Protein AF-A0A7Y1UVZ2-F1 (afdb_monomer_lite)

Foldseek 3Di:
DDPDDDPDDDAAEAEEDEALVAPHQAAPLVVVVVCVVVVHPYYDHDHPPDALDDKDKAFLDPPDPNNVSCVVVVRLVVVCVVPNPVPWDWDQDPNTIITIRHRCVVRVVD

Secondary structure (DSSP, 8-state):
-----PPPPP--EE-----TTTT-SS-HHHHHHHHHHTT-SEE----TT--S-S-EEEE-STTSHHHHHHHHTTHHHHHHHHH-TTT--EEEETTEEEEEEPPHHHHTT-

Sequence (110 aa):
MKKSSAMVKWYRGNLHMHSLWSDGTDFPEVIAKYYKDLGYQFIAFTEHDQLQVGERWFPVDAGTEEGKRVIENGLVQAYLNRFGKDWVQIRHNEGREEVRLRPLGEYRCL

pLDDT: mean 93.59, std 8.71, range [49.59, 98.38]

Radius of gyration: 17.56 Å; chains: 1; bounding box: 43×29×61 Å

Structure (mmCIF, N/CA/C/O backbone):
data_AF-A0A7Y1UVZ2-F1
#
_entry.id   AF-A0A7Y1UVZ2-F1
#
loop_
_atom_site.group_PDB
_atom_site.id
_atom_site.type_symbol
_atom_site.label_atom_id
_atom_site.label_alt_id
_atom_site.label_comp_id
_atom_site.label_asym_id
_atom_site.label_entity_id
_atom_site.label_seq_id
_atom_site.pdbx_PDB_ins_code
_atom_site.Cartn_x
_atom_site.Cartn_y
_atom_site.Cartn_z
_atom_site.occupancy
_atom_site.B_iso_or_equiv
_atom_site.auth_seq_id
_atom_site.auth_comp_id
_atom_site.auth_asym_id
_atom_site.auth_atom_id
_atom_site.pdbx_PDB_model_num
ATOM 1 N N . MET A 1 1 ? 30.258 -14.838 -42.644 1.00 49.59 1 MET A N 1
ATOM 2 C CA . MET A 1 1 ? 28.978 -14.697 -41.908 1.00 49.59 1 MET A CA 1
ATOM 3 C C . MET A 1 1 ? 29.143 -13.640 -40.822 1.00 49.59 1 MET A C 1
ATOM 5 O O . MET A 1 1 ? 29.997 -13.812 -39.963 1.00 49.59 1 MET A O 1
ATOM 9 N N . LYS A 1 2 ? 28.400 -12.526 -40.877 1.00 54.53 2 LYS A N 1
ATOM 10 C CA . LYS A 1 2 ? 28.390 -11.525 -39.794 1.00 54.53 2 LYS A CA 1
ATOM 11 C C . LYS A 1 2 ? 27.486 -12.049 -38.675 1.00 54.53 2 LYS A C 1
ATOM 13 O O . LYS A 1 2 ? 26.310 -12.298 -38.922 1.00 54.53 2 LYS A O 1
ATOM 18 N N . LYS A 1 3 ? 28.034 -12.260 -37.473 1.00 59.00 3 LYS A N 1
ATOM 19 C CA . LYS A 1 3 ? 27.234 -12.566 -36.279 1.00 59.00 3 LYS A CA 1
ATOM 20 C C . LYS A 1 3 ? 26.344 -11.358 -35.989 1.00 59.00 3 LYS A C 1
ATOM 22 O O . LYS A 1 3 ? 26.854 -10.251 -35.843 1.00 59.00 3 LYS A O 1
ATOM 27 N N . SER A 1 4 ? 25.033 -11.576 -35.934 1.00 62.59 4 SER A N 1
ATOM 28 C CA . SER A 1 4 ? 24.096 -10.591 -35.399 1.00 62.59 4 SER A CA 1
ATOM 29 C C . SER A 1 4 ? 24.511 -10.289 -33.961 1.00 62.59 4 SER A C 1
ATOM 31 O O . SER A 1 4 ? 24.501 -11.187 -33.121 1.00 62.59 4 SER A O 1
ATOM 33 N N . SER A 1 5 ? 24.922 -9.0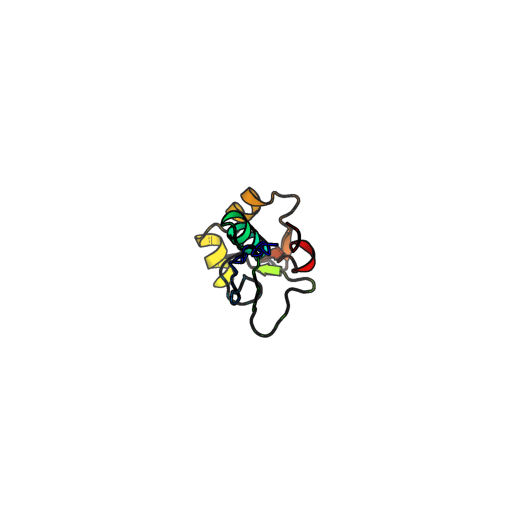52 -33.690 1.00 66.75 5 SER A N 1
ATOM 34 C CA . SER A 1 5 ? 25.106 -8.576 -32.321 1.00 66.75 5 SER A CA 1
ATOM 35 C C . SER A 1 5 ? 23.735 -8.610 -31.651 1.00 66.75 5 SER A C 1
ATOM 37 O O . SER A 1 5 ? 22.824 -7.904 -32.086 1.00 66.75 5 SER A O 1
ATOM 39 N N . ALA A 1 6 ? 23.541 -9.486 -30.665 1.00 73.44 6 ALA A N 1
ATOM 40 C CA . ALA A 1 6 ? 22.334 -9.454 -29.854 1.00 73.44 6 ALA A CA 1
ATOM 41 C C . ALA A 1 6 ? 22.270 -8.076 -29.184 1.00 73.44 6 ALA A C 1
ATOM 43 O O . ALA A 1 6 ? 23.212 -7.682 -28.494 1.00 73.44 6 ALA A O 1
ATOM 44 N N . MET A 1 7 ? 21.198 -7.319 -29.428 1.00 78.81 7 MET A N 1
ATOM 45 C CA . MET A 1 7 ? 21.040 -6.009 -28.804 1.00 78.81 7 MET A CA 1
ATOM 46 C C . MET A 1 7 ? 21.034 -6.181 -27.283 1.00 78.81 7 MET A C 1
ATOM 48 O O . MET A 1 7 ? 20.203 -6.912 -26.743 1.00 78.81 7 MET A O 1
ATOM 52 N N . VAL A 1 8 ? 21.966 -5.513 -26.601 1.00 86.94 8 VAL A N 1
ATOM 53 C CA . VAL A 1 8 ? 22.001 -5.465 -25.137 1.00 86.94 8 VAL A CA 1
ATOM 54 C C . VAL A 1 8 ? 20.717 -4.796 -24.665 1.00 86.94 8 VAL A C 1
ATOM 56 O O . VAL A 1 8 ? 20.451 -3.6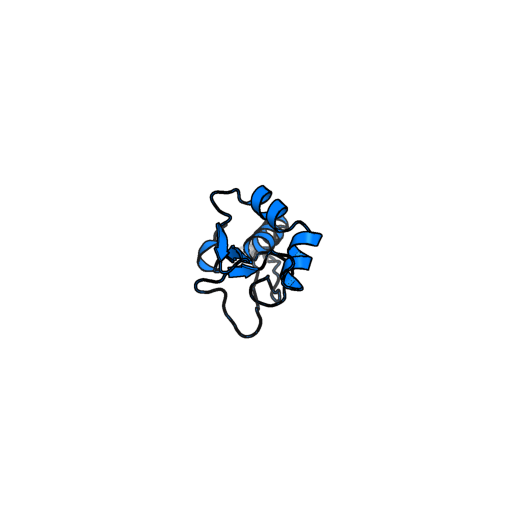39 -24.993 1.00 86.94 8 VAL A O 1
ATOM 59 N N . LYS A 1 9 ? 19.902 -5.537 -23.913 1.00 89.81 9 LYS A N 1
ATOM 60 C CA . LYS A 1 9 ? 18.667 -5.017 -23.338 1.00 89.81 9 LYS A CA 1
ATOM 61 C C . LYS A 1 9 ? 18.949 -4.485 -21.939 1.00 89.81 9 LYS A C 1
ATOM 63 O O . LYS A 1 9 ? 19.348 -5.238 -21.056 1.00 89.81 9 LYS A O 1
ATOM 68 N N . TRP A 1 10 ? 18.729 -3.189 -21.755 1.00 93.94 10 TRP A N 1
ATOM 69 C CA . TRP A 1 10 ? 18.814 -2.539 -20.452 1.00 93.94 10 TRP A CA 1
ATOM 70 C C . TRP A 1 10 ? 17.503 -2.702 -19.688 1.00 93.94 10 TRP A C 1
ATOM 72 O O . TRP A 1 10 ? 16.421 -2.562 -20.260 1.00 93.94 10 TRP A O 1
ATOM 82 N N . TYR A 1 11 ? 17.620 -2.984 -18.392 1.00 95.75 11 TYR A N 1
ATOM 83 C CA . TYR A 1 11 ? 16.500 -3.118 -17.470 1.00 95.75 11 TYR A CA 1
ATOM 84 C C . TYR A 1 11 ? 16.677 -2.112 -16.332 1.00 95.75 11 TYR A C 1
ATOM 86 O O . TYR A 1 11 ? 17.689 -2.112 -15.636 1.00 95.75 11 TYR A O 1
ATOM 94 N N . ARG A 1 12 ? 15.686 -1.247 -16.157 1.00 97.62 12 ARG A N 1
ATOM 95 C CA . ARG A 1 12 ? 15.539 -0.315 -15.048 1.00 97.62 12 ARG A CA 1
ATOM 96 C C . ARG A 1 12 ? 14.773 -1.000 -13.924 1.00 97.62 12 ARG A C 1
ATOM 98 O O . ARG A 1 12 ? 13.692 -1.546 -14.147 1.00 97.62 12 ARG A O 1
ATOM 105 N N . GLY A 1 13 ? 15.309 -0.913 -12.714 1.00 97.81 13 GLY A N 1
ATOM 106 C CA . GLY A 1 13 ? 14.629 -1.390 -11.520 1.00 97.81 13 GLY A CA 1
ATOM 107 C C . GLY A 1 13 ? 14.891 -0.520 -10.300 1.00 97.81 13 GLY A C 1
ATOM 108 O O . GLY A 1 13 ? 15.807 0.303 -10.308 1.00 97.81 13 GLY A O 1
ATOM 109 N N . ASN A 1 14 ? 14.065 -0.689 -9.268 1.00 97.94 14 ASN A N 1
ATOM 110 C CA . ASN A 1 14 ? 14.331 -0.155 -7.932 1.00 97.94 14 ASN A CA 1
ATOM 111 C C . ASN A 1 14 ? 14.573 -1.325 -6.968 1.00 97.94 14 ASN A C 1
ATOM 113 O O . ASN A 1 14 ? 13.757 -2.237 -6.896 1.00 97.94 14 ASN A O 1
ATOM 117 N N . LEU A 1 15 ? 15.699 -1.304 -6.259 1.00 97.94 15 LEU A N 1
ATOM 118 C CA . LEU A 1 15 ? 16.151 -2.392 -5.394 1.00 97.94 15 LEU A CA 1
ATOM 119 C C . LEU A 1 15 ? 15.994 -2.117 -3.895 1.00 97.94 15 LEU A C 1
ATOM 121 O O . LEU A 1 15 ? 16.269 -3.016 -3.109 1.00 97.94 15 LEU A O 1
ATOM 125 N N . HIS A 1 16 ? 15.608 -0.904 -3.496 1.00 98.12 16 HIS A N 1
ATOM 126 C CA . HIS A 1 16 ? 15.479 -0.553 -2.086 1.00 98.12 16 HIS A CA 1
ATOM 127 C C . HIS A 1 16 ? 14.314 0.413 -1.889 1.00 98.12 16 HIS A C 1
ATOM 129 O O . HIS A 1 16 ? 14.405 1.601 -2.206 1.00 98.12 16 HIS A O 1
ATOM 135 N N . MET A 1 17 ? 13.203 -0.116 -1.389 1.00 97.38 17 MET A N 1
ATOM 136 C CA . MET A 1 17 ? 12.025 0.663 -1.030 1.00 97.38 17 MET A CA 1
ATOM 137 C C . MET A 1 17 ? 11.264 -0.017 0.102 1.00 97.38 17 MET A C 1
ATOM 139 O O . MET A 1 17 ? 11.277 -1.244 0.221 1.00 97.38 17 MET A O 1
ATOM 143 N N . HIS A 1 18 ? 10.543 0.803 0.854 1.00 98.38 18 HIS A N 1
ATOM 144 C CA . HIS A 1 18 ? 9.659 0.382 1.933 1.00 98.38 18 HIS A CA 1
ATOM 145 C C . HIS A 1 18 ? 8.226 0.782 1.607 1.00 98.38 18 HIS A C 1
ATOM 147 O O . HIS A 1 18 ? 7.989 1.760 0.890 1.00 98.38 18 HIS A O 1
ATOM 153 N N . SER A 1 19 ? 7.272 0.034 2.141 1.00 98.00 19 SER A N 1
ATOM 154 C CA . SER A 1 19 ? 5.845 0.353 2.079 1.00 98.00 19 SER A CA 1
ATOM 155 C C . SER A 1 19 ? 5.297 0.539 3.491 1.00 98.00 19 SER A C 1
ATOM 157 O O . SER A 1 19 ? 6.040 0.497 4.470 1.00 98.00 19 SER A O 1
ATOM 159 N N . LEU A 1 20 ? 3.980 0.696 3.622 1.00 97.69 20 LEU A N 1
ATOM 160 C CA . LEU A 1 20 ? 3.317 0.666 4.932 1.00 97.69 20 LEU A CA 1
ATOM 161 C C . LEU A 1 20 ? 3.482 -0.683 5.678 1.00 97.69 20 LEU A C 1
ATOM 163 O O . LEU A 1 20 ? 3.038 -0.810 6.819 1.00 97.69 20 LEU A O 1
ATOM 167 N N . TRP A 1 21 ? 4.118 -1.701 5.075 1.00 97.75 21 TRP A N 1
ATOM 168 C CA . TRP A 1 21 ? 4.532 -2.905 5.799 1.00 97.75 21 TRP A CA 1
ATOM 169 C C . TRP A 1 21 ? 5.639 -2.634 6.824 1.00 97.75 21 TRP A C 1
ATOM 171 O O . TRP A 1 21 ? 5.611 -3.283 7.867 1.00 97.75 21 TRP A O 1
ATOM 181 N N . SER A 1 22 ? 6.549 -1.680 6.606 1.00 96.44 22 SER A N 1
ATOM 182 C CA . SER A 1 22 ? 7.429 -1.137 7.653 1.00 96.44 22 SER A CA 1
ATOM 183 C C . SER A 1 22 ? 7.166 0.346 7.911 1.00 96.44 22 SER A C 1
ATOM 185 O O . SER A 1 22 ? 6.302 0.688 8.711 1.00 96.44 22 SER A O 1
ATOM 187 N N . ASP A 1 23 ? 7.923 1.216 7.260 1.00 95.62 23 ASP A N 1
ATOM 188 C CA . ASP A 1 23 ? 8.046 2.651 7.528 1.00 95.62 23 ASP A CA 1
ATOM 189 C C . ASP A 1 23 ? 7.926 3.495 6.247 1.00 95.62 23 ASP A C 1
ATOM 191 O O . ASP A 1 23 ? 8.125 4.714 6.261 1.00 95.62 23 ASP A O 1
ATOM 195 N N . GLY A 1 24 ? 7.567 2.855 5.131 1.00 95.75 24 GLY A N 1
ATOM 196 C CA . GLY A 1 24 ? 7.208 3.535 3.899 1.00 95.75 24 GLY A CA 1
ATOM 197 C C . GLY A 1 24 ? 5.925 4.351 4.051 1.00 95.75 24 GLY A C 1
ATOM 198 O O . GLY A 1 24 ? 5.269 4.367 5.090 1.00 95.75 24 GLY A O 1
ATOM 199 N N . THR A 1 25 ? 5.554 5.064 2.991 1.00 94.44 25 THR A N 1
ATOM 200 C CA . THR A 1 25 ? 4.493 6.082 3.071 1.00 94.44 25 THR A CA 1
ATOM 201 C C . THR A 1 25 ? 3.286 5.795 2.192 1.00 94.44 25 THR A C 1
ATOM 203 O O . THR A 1 25 ? 2.447 6.673 2.033 1.00 94.44 25 THR A O 1
ATOM 206 N N . ASP A 1 26 ? 3.212 4.616 1.577 1.00 97.12 26 ASP A N 1
ATOM 207 C CA . ASP A 1 26 ? 2.102 4.242 0.701 1.00 97.12 26 ASP A CA 1
ATOM 208 C C . ASP A 1 26 ? 1.894 2.719 0.680 1.00 97.12 26 ASP A C 1
ATOM 210 O O . ASP A 1 26 ? 2.769 1.933 1.073 1.00 97.12 26 ASP A O 1
ATOM 214 N N . PHE A 1 27 ? 0.713 2.300 0.235 1.00 97.94 27 PHE A N 1
ATOM 215 C CA . PHE A 1 27 ? 0.333 0.899 0.130 1.00 97.94 27 PHE A CA 1
ATOM 216 C C . PHE A 1 27 ? 1.220 0.169 -0.894 1.00 97.94 27 PHE A C 1
ATOM 218 O O . PHE A 1 27 ? 1.544 0.722 -1.953 1.00 97.94 27 PHE A O 1
ATOM 225 N N . PRO A 1 28 ? 1.614 -1.088 -0.626 1.00 97.81 28 PRO A N 1
ATOM 226 C CA . PRO A 1 28 ? 2.616 -1.779 -1.435 1.00 97.81 28 PRO A CA 1
ATOM 227 C C . PRO A 1 28 ? 2.206 -1.939 -2.911 1.00 97.81 28 PRO A C 1
ATOM 229 O O . PRO A 1 28 ? 3.004 -1.685 -3.813 1.00 97.81 28 PRO A O 1
ATOM 232 N N . GLU A 1 29 ? 0.948 -2.265 -3.201 1.00 97.69 29 GLU A N 1
ATOM 233 C CA . GLU A 1 29 ? 0.430 -2.332 -4.574 1.00 97.69 29 GLU A CA 1
ATOM 234 C C . GLU A 1 29 ? 0.318 -0.967 -5.267 1.00 97.69 29 GLU A C 1
ATOM 236 O O . GLU A 1 29 ? 0.452 -0.905 -6.493 1.00 97.69 29 GLU A O 1
ATOM 241 N N . VAL A 1 30 ? 0.117 0.133 -4.528 1.00 97.38 30 VAL A N 1
ATOM 242 C CA . VAL A 1 30 ? 0.142 1.489 -5.106 1.00 97.38 30 VAL A CA 1
ATOM 243 C C . VAL A 1 30 ? 1.552 1.794 -5.606 1.00 97.38 30 VAL A C 1
ATOM 245 O O . VAL A 1 30 ? 1.717 2.196 -6.762 1.00 97.38 30 VAL A O 1
ATOM 248 N N . ILE A 1 31 ? 2.567 1.508 -4.784 1.00 97.56 31 ILE A N 1
ATOM 249 C CA . ILE A 1 31 ? 3.985 1.666 -5.133 1.00 97.56 31 ILE A CA 1
ATOM 250 C C . ILE A 1 31 ? 4.350 0.770 -6.325 1.00 97.56 31 ILE A C 1
ATOM 252 O O . ILE A 1 31 ? 4.956 1.233 -7.295 1.00 97.56 31 ILE A O 1
ATOM 256 N N . ALA A 1 32 ? 3.944 -0.503 -6.296 1.00 97.44 32 ALA A N 1
ATOM 257 C CA . ALA A 1 32 ? 4.223 -1.446 -7.377 1.00 97.44 32 ALA A CA 1
ATOM 258 C C . ALA A 1 32 ? 3.615 -0.990 -8.709 1.00 97.44 32 ALA A C 1
ATOM 260 O O . ALA A 1 32 ? 4.304 -0.954 -9.734 1.00 97.44 32 ALA A O 1
ATOM 261 N N . LYS A 1 33 ? 2.344 -0.569 -8.685 1.00 96.69 33 LYS A N 1
ATOM 262 C CA . LYS A 1 33 ? 1.667 -0.020 -9.859 1.00 96.69 33 LYS A CA 1
ATOM 263 C C . LYS A 1 33 ? 2.346 1.254 -10.359 1.00 96.69 33 LYS A C 1
ATOM 265 O O . LYS A 1 33 ? 2.520 1.394 -11.564 1.00 96.69 33 LYS A O 1
ATOM 270 N N . TYR A 1 34 ? 2.771 2.150 -9.470 1.00 96.38 34 TYR A N 1
ATOM 271 C CA . TYR A 1 34 ? 3.473 3.375 -9.855 1.00 96.38 34 TYR A CA 1
ATOM 272 C C . TYR A 1 34 ? 4.758 3.080 -10.644 1.00 96.38 34 TYR A C 1
ATOM 274 O O . TYR A 1 34 ? 4.955 3.622 -11.731 1.00 96.38 34 TYR A O 1
ATOM 282 N N . TYR A 1 35 ? 5.603 2.164 -10.163 1.00 97.25 35 TYR A N 1
ATOM 283 C CA . TYR A 1 35 ? 6.817 1.778 -10.889 1.00 97.25 35 TYR A CA 1
ATOM 284 C C . TYR A 1 35 ? 6.524 1.067 -12.214 1.00 97.25 35 TYR A C 1
ATOM 286 O O . TYR A 1 35 ? 7.204 1.335 -13.209 1.00 97.25 35 TYR A O 1
ATOM 294 N N . LYS A 1 36 ? 5.499 0.206 -12.253 1.00 96.12 36 LYS A N 1
ATOM 295 C CA . LYS A 1 36 ? 5.041 -0.431 -13.494 1.00 96.12 36 LYS A CA 1
ATOM 296 C C . LYS A 1 36 ? 4.589 0.611 -14.521 1.00 96.12 36 LYS A C 1
ATOM 298 O O . LYS A 1 36 ? 5.025 0.555 -15.669 1.00 96.12 36 LYS A O 1
ATOM 303 N N . ASP A 1 37 ? 3.784 1.586 -14.101 1.00 96.75 37 ASP A N 1
ATOM 304 C CA . ASP A 1 37 ? 3.283 2.672 -14.951 1.00 96.75 37 ASP A CA 1
ATOM 305 C C . ASP A 1 37 ? 4.435 3.577 -15.454 1.00 96.75 37 ASP A C 1
ATOM 307 O O . ASP A 1 37 ? 4.382 4.080 -16.575 1.00 96.75 37 ASP A O 1
ATOM 311 N N . LEU A 1 38 ? 5.523 3.723 -14.682 1.00 97.44 38 LEU A N 1
ATOM 312 C CA . LEU A 1 38 ? 6.759 4.411 -15.093 1.00 97.44 38 LEU A CA 1
ATOM 313 C C . LEU A 1 38 ? 7.684 3.580 -16.004 1.00 97.44 38 LEU A C 1
ATOM 315 O O . LEU A 1 38 ? 8.776 4.035 -16.359 1.00 97.44 38 LEU A O 1
ATOM 319 N N . GLY A 1 39 ? 7.291 2.358 -16.366 1.00 97.00 39 GLY A N 1
ATOM 320 C CA . GLY A 1 39 ? 8.065 1.490 -17.248 1.00 97.00 39 GLY A CA 1
ATOM 321 C C . GLY A 1 39 ? 9.308 0.887 -16.595 1.00 97.00 39 GLY A C 1
ATOM 322 O O . GLY A 1 39 ? 10.275 0.590 -17.298 1.00 97.00 39 GLY A O 1
ATOM 323 N N . TYR A 1 40 ? 9.321 0.710 -15.271 1.00 97.69 40 TYR A N 1
ATOM 324 C CA . TYR A 1 40 ? 10.335 -0.114 -14.610 1.00 97.69 40 TYR A CA 1
ATOM 325 C C . TYR A 1 40 ? 10.074 -1.590 -14.916 1.00 97.69 40 TYR A C 1
ATOM 327 O O . TYR A 1 40 ? 8.929 -2.032 -14.985 1.00 97.69 40 TYR A O 1
ATOM 335 N N . GLN A 1 41 ? 11.140 -2.369 -15.099 1.00 96.81 41 GLN A N 1
ATOM 336 C CA . GLN A 1 41 ? 11.021 -3.794 -15.411 1.00 96.81 41 GLN A CA 1
ATOM 337 C C . GLN A 1 41 ? 10.975 -4.675 -14.166 1.00 96.81 41 GLN A C 1
ATOM 339 O O . GLN A 1 41 ? 10.455 -5.785 -14.235 1.00 96.81 41 GLN A O 1
ATOM 344 N N . PHE A 1 42 ? 11.525 -4.207 -13.048 1.00 96.75 42 PHE A N 1
ATOM 345 C CA . PHE A 1 42 ? 11.463 -4.917 -11.778 1.00 96.75 42 PHE A CA 1
ATOM 346 C C . PHE A 1 42 ? 11.559 -3.950 -10.601 1.00 96.75 42 PHE A C 1
ATOM 348 O O . PHE A 1 42 ? 12.102 -2.850 -10.713 1.00 96.75 42 PHE A O 1
ATOM 355 N N . ILE A 1 43 ? 11.053 -4.392 -9.458 1.00 97.44 43 ILE A N 1
ATOM 356 C CA . ILE A 1 43 ? 11.233 -3.733 -8.170 1.00 97.44 43 ILE A CA 1
ATOM 357 C C . ILE A 1 43 ? 11.510 -4.780 -7.089 1.00 97.44 43 ILE A C 1
ATOM 359 O O . ILE A 1 43 ? 11.161 -5.948 -7.266 1.00 97.44 43 ILE A O 1
ATOM 363 N N . ALA A 1 44 ? 12.104 -4.361 -5.976 1.00 97.75 44 ALA A N 1
ATOM 364 C CA . ALA A 1 44 ? 12.234 -5.154 -4.763 1.00 97.75 44 ALA A CA 1
ATOM 365 C C . ALA A 1 44 ? 11.768 -4.330 -3.557 1.00 97.75 44 ALA A C 1
ATOM 367 O O . ALA A 1 44 ? 12.261 -3.223 -3.342 1.00 97.75 44 ALA A O 1
ATOM 368 N N . PHE A 1 45 ? 10.831 -4.882 -2.786 1.00 98.25 45 PHE A N 1
ATOM 369 C CA . PHE A 1 45 ? 10.502 -4.380 -1.453 1.00 98.25 45 PHE A CA 1
ATOM 370 C C . PHE A 1 45 ? 11.532 -4.912 -0.460 1.00 98.25 45 PHE A C 1
ATOM 372 O O . PHE A 1 45 ? 11.847 -6.103 -0.473 1.00 98.25 45 PHE A O 1
ATOM 379 N N . THR A 1 46 ? 12.055 -4.030 0.383 1.00 98.00 46 THR A N 1
ATOM 380 C CA . THR A 1 46 ? 13.128 -4.319 1.342 1.00 98.00 46 THR A CA 1
ATOM 381 C C . THR A 1 46 ? 12.727 -3.886 2.745 1.00 98.00 46 THR A C 1
ATOM 383 O O . THR A 1 46 ? 13.504 -3.207 3.404 1.00 98.00 46 THR A O 1
ATOM 386 N N . GLU A 1 47 ? 11.512 -4.257 3.162 1.00 98.31 47 GLU A N 1
ATOM 387 C CA . GLU A 1 47 ? 10.911 -3.871 4.447 1.00 98.31 47 GLU A CA 1
ATOM 388 C C . GLU A 1 47 ? 11.833 -4.176 5.642 1.00 98.31 47 GLU A C 1
ATOM 390 O O . GLU A 1 47 ? 12.610 -5.136 5.624 1.00 98.31 47 GLU A O 1
ATOM 395 N N . HIS A 1 48 ? 11.706 -3.399 6.717 1.00 98.19 48 HIS A N 1
ATOM 396 C CA . HIS A 1 48 ? 12.481 -3.626 7.941 1.00 98.19 48 HIS A CA 1
ATOM 397 C C . HIS A 1 48 ? 12.122 -4.950 8.628 1.00 98.19 48 HIS A C 1
ATOM 399 O O . HIS A 1 48 ? 11.002 -5.115 9.111 1.00 98.19 48 HIS A O 1
ATOM 405 N N . ASP A 1 49 ? 13.099 -5.862 8.681 1.00 97.12 49 ASP A N 1
ATOM 406 C CA . ASP A 1 49 ? 13.108 -7.118 9.448 1.00 97.12 49 ASP A CA 1
ATOM 407 C C . ASP A 1 49 ? 11.904 -8.050 9.222 1.00 97.12 49 ASP A C 1
ATOM 409 O O . ASP A 1 49 ? 11.583 -8.896 10.058 1.00 97.12 49 ASP A O 1
ATOM 413 N N . GLN A 1 50 ? 11.231 -7.927 8.076 1.00 96.06 50 GLN A N 1
ATOM 414 C CA . GLN A 1 50 ? 10.029 -8.703 7.786 1.00 96.06 50 GLN A CA 1
ATOM 415 C C . GLN A 1 50 ? 9.776 -8.896 6.292 1.00 96.06 50 GLN A C 1
ATOM 417 O O . GLN A 1 50 ? 10.286 -8.176 5.437 1.00 96.06 50 GLN A O 1
ATOM 422 N N . LEU A 1 51 ? 8.923 -9.872 5.986 1.00 97.06 51 LEU A N 1
ATOM 423 C CA . LEU A 1 51 ? 8.411 -10.122 4.645 1.00 97.06 51 LEU A CA 1
ATOM 424 C C . LEU A 1 51 ? 6.945 -9.702 4.559 1.00 97.06 51 LEU A C 1
ATOM 426 O O . LEU A 1 51 ? 6.203 -9.789 5.534 1.00 97.06 51 LEU A O 1
ATOM 430 N N . GLN A 1 52 ? 6.507 -9.342 3.356 1.00 97.69 52 GLN A N 1
ATOM 431 C CA . GLN A 1 52 ? 5.106 -9.046 3.058 1.00 97.69 52 GLN A CA 1
ATOM 432 C C . GLN A 1 52 ? 4.283 -10.333 2.890 1.00 97.69 52 GLN A C 1
ATOM 434 O O . GLN A 1 52 ? 3.784 -10.649 1.807 1.00 97.69 52 GLN A O 1
ATOM 439 N N . VAL A 1 53 ? 4.212 -11.134 3.949 1.00 97.75 53 VAL A N 1
ATOM 440 C CA . VAL A 1 53 ? 3.538 -12.435 3.981 1.00 97.75 53 VAL A CA 1
ATOM 441 C C . VAL A 1 53 ? 2.578 -12.468 5.162 1.00 97.75 53 VAL A C 1
ATOM 443 O O . VAL A 1 53 ? 2.886 -11.958 6.235 1.00 97.75 53 VAL A O 1
ATOM 446 N N . GLY A 1 54 ? 1.429 -13.114 4.970 1.00 96.94 54 GLY A N 1
ATOM 447 C CA . GLY A 1 54 ? 0.412 -13.263 6.006 1.00 96.94 54 GLY A CA 1
ATOM 448 C C . GLY A 1 54 ? -0.575 -12.101 6.053 1.00 96.94 54 GLY A C 1
ATOM 449 O O . GLY A 1 54 ? -0.656 -11.281 5.137 1.00 96.94 54 GLY A O 1
ATOM 450 N N . GLU A 1 55 ? -1.376 -12.085 7.114 1.00 97.12 55 GLU A N 1
ATOM 451 C CA . GLU A 1 55 ? -2.376 -11.053 7.350 1.00 97.12 55 GLU A CA 1
ATOM 452 C C . GLU A 1 55 ? -1.769 -9.884 8.129 1.00 97.12 55 GLU A C 1
ATOM 454 O O . GLU A 1 55 ? -1.119 -10.078 9.156 1.00 97.12 55 GLU A O 1
ATOM 459 N N . ARG A 1 56 ? -2.014 -8.661 7.650 1.00 96.94 56 ARG A N 1
ATOM 460 C CA . ARG A 1 56 ? -1.593 -7.430 8.311 1.00 96.94 56 ARG A CA 1
ATOM 461 C C . ARG A 1 56 ? -2.617 -6.328 8.089 1.00 96.94 56 ARG A C 1
ATOM 463 O O . ARG A 1 56 ? -3.124 -6.159 6.980 1.00 96.94 56 ARG A O 1
ATOM 470 N N . TRP A 1 57 ? -2.874 -5.563 9.139 1.00 96.94 57 TRP A N 1
ATOM 471 C CA . TRP A 1 57 ? -3.800 -4.438 9.148 1.00 96.94 57 TRP A CA 1
ATOM 472 C C . TRP A 1 57 ? -3.057 -3.183 9.592 1.00 96.94 57 TRP A C 1
ATOM 474 O O . TRP A 1 57 ? -2.188 -3.254 10.460 1.00 96.94 57 TRP A O 1
ATOM 484 N N . PHE A 1 58 ? -3.351 -2.062 8.941 1.00 96.50 58 PHE A N 1
ATOM 485 C CA . PHE A 1 58 ? -2.688 -0.786 9.162 1.00 96.50 58 PHE A CA 1
ATOM 486 C C . PHE A 1 58 ? -3.703 0.249 9.650 1.00 96.50 58 PHE A C 1
ATOM 488 O O . PHE A 1 58 ? -4.751 0.382 9.010 1.00 96.50 58 PHE A O 1
ATOM 495 N N . PRO A 1 59 ? -3.420 0.976 10.744 1.00 95.19 59 PRO A N 1
ATOM 496 C CA . PRO A 1 59 ? -4.337 1.974 11.275 1.00 95.19 59 PRO A CA 1
ATOM 497 C C . PRO A 1 59 ? -4.484 3.141 10.298 1.00 95.19 59 PRO A C 1
ATOM 499 O O . PRO A 1 59 ? -3.499 3.679 9.794 1.00 95.19 59 PRO A O 1
ATOM 502 N N . VAL A 1 60 ? -5.725 3.542 10.040 1.00 95.38 60 VAL A N 1
ATOM 503 C CA . VAL A 1 60 ? -6.061 4.690 9.182 1.00 95.38 60 VAL A CA 1
ATOM 504 C C . VAL A 1 60 ? -6.932 5.717 9.903 1.00 95.38 60 VAL A C 1
ATOM 506 O O . VAL A 1 60 ? -7.539 6.579 9.275 1.00 95.38 60 VAL A O 1
ATOM 509 N N . ASP A 1 61 ? -6.968 5.634 11.230 1.00 93.00 61 ASP A N 1
ATOM 510 C CA . ASP A 1 61 ? -7.604 6.601 12.116 1.00 93.00 61 ASP A CA 1
ATOM 511 C C . ASP A 1 61 ? -6.585 7.569 12.751 1.00 93.00 61 ASP A C 1
ATOM 513 O O . ASP A 1 61 ? -5.371 7.387 12.685 1.00 93.00 61 ASP A O 1
ATOM 517 N N . ALA A 1 62 ? -7.080 8.633 13.387 1.00 91.38 62 ALA A N 1
ATOM 518 C CA . ALA A 1 62 ? -6.236 9.662 14.000 1.00 91.38 62 ALA A CA 1
ATOM 519 C C . ALA A 1 62 ? -5.581 9.232 15.334 1.00 91.38 62 ALA A C 1
ATOM 521 O O . ALA A 1 62 ? -4.924 10.048 15.985 1.00 91.38 62 ALA A O 1
ATOM 522 N N . GLY A 1 63 ? -5.779 7.983 15.770 1.00 89.12 63 GLY A N 1
ATOM 523 C CA . GLY A 1 63 ? -5.279 7.434 17.028 1.00 89.12 63 GLY A CA 1
ATOM 524 C C . GLY A 1 63 ? -3.789 7.086 17.023 1.00 89.12 63 GLY A C 1
ATOM 525 O O . GLY A 1 63 ? -3.228 6.865 18.096 1.00 89.12 63 GLY A O 1
ATOM 526 N N . THR A 1 64 ? -3.131 7.068 15.857 1.00 88.88 64 THR A N 1
ATOM 527 C CA . THR A 1 64 ? -1.669 6.920 15.732 1.00 88.88 64 THR A CA 1
ATOM 528 C C . THR A 1 64 ? -1.078 7.968 14.786 1.00 88.88 64 THR A C 1
ATOM 530 O O . THR A 1 64 ? -1.786 8.535 13.954 1.00 88.88 64 THR A O 1
ATOM 533 N N . GLU A 1 65 ? 0.225 8.246 14.898 1.00 90.06 65 GLU A N 1
ATOM 534 C CA . GLU A 1 65 ? 0.906 9.190 13.995 1.00 90.06 65 GLU A CA 1
ATOM 535 C C . GLU A 1 65 ? 0.906 8.689 12.545 1.00 90.06 65 GLU A C 1
ATOM 537 O O . GLU A 1 65 ? 0.755 9.462 11.600 1.00 90.06 65 GLU A O 1
ATOM 542 N N . GLU A 1 66 ? 1.011 7.378 12.351 1.00 88.19 66 GLU A N 1
ATOM 543 C CA . GLU A 1 66 ? 0.926 6.741 11.044 1.00 88.19 66 GLU A CA 1
ATOM 544 C C . GLU A 1 66 ? -0.463 6.898 10.417 1.00 88.19 66 GLU A C 1
ATOM 546 O O . GLU A 1 66 ? -0.573 7.266 9.245 1.00 88.19 66 GLU A O 1
ATOM 551 N N . GLY A 1 67 ? -1.524 6.680 11.199 1.00 91.69 67 GLY A N 1
ATOM 552 C CA . GLY A 1 67 ? -2.897 6.851 10.734 1.00 91.69 67 GLY A CA 1
ATOM 553 C C . GLY A 1 67 ? -3.229 8.313 10.425 1.00 91.69 67 GLY A C 1
ATOM 554 O O . GLY A 1 67 ? -3.826 8.601 9.386 1.00 91.69 67 GLY A O 1
ATOM 555 N N . LYS A 1 68 ? -2.726 9.268 11.224 1.00 92.81 68 LYS A N 1
ATOM 556 C CA . LYS A 1 68 ? -2.807 10.706 10.901 1.00 92.81 68 LYS A CA 1
ATOM 557 C C . LYS A 1 68 ? -2.174 11.019 9.550 1.00 92.81 68 LYS A C 1
ATOM 559 O O . LYS A 1 68 ? -2.811 11.668 8.726 1.00 92.81 68 LYS A O 1
ATOM 564 N N . ARG A 1 69 ? -0.973 10.501 9.272 1.00 91.94 69 ARG A N 1
ATOM 565 C CA . ARG A 1 69 ? -0.304 10.696 7.973 1.00 91.94 69 ARG A CA 1
ATOM 566 C C . ARG A 1 69 ? -1.118 10.122 6.817 1.00 91.94 69 ARG A C 1
ATOM 568 O O . ARG A 1 69 ? -1.161 10.730 5.748 1.00 91.94 69 ARG A O 1
ATOM 575 N N . VAL A 1 70 ? -1.764 8.972 7.008 1.00 93.81 70 VAL A N 1
ATOM 576 C CA . VAL A 1 70 ? -2.663 8.385 6.004 1.00 93.81 70 VAL A CA 1
ATOM 577 C C . VAL A 1 70 ? -3.854 9.305 5.720 1.00 93.81 70 VAL A C 1
ATOM 579 O O . VAL A 1 70 ? -4.185 9.522 4.550 1.00 93.81 70 VAL A O 1
ATOM 582 N N . ILE A 1 71 ? -4.467 9.864 6.767 1.00 92.88 71 ILE A N 1
ATOM 583 C CA . ILE A 1 71 ? -5.600 10.794 6.662 1.00 92.88 71 ILE A CA 1
ATOM 584 C C . ILE A 1 71 ? -5.173 12.090 5.968 1.00 92.88 71 ILE A C 1
ATOM 586 O O . ILE A 1 71 ? -5.793 12.488 4.984 1.00 92.88 71 ILE A O 1
ATOM 590 N N . GLU A 1 72 ? -4.105 12.728 6.447 1.00 93.31 72 GLU A N 1
ATOM 591 C CA . GLU A 1 72 ? -3.604 14.013 5.943 1.00 93.31 72 GLU A CA 1
ATOM 592 C C . GLU A 1 72 ? -3.250 13.954 4.454 1.00 93.31 72 GLU A C 1
ATOM 594 O O . GLU A 1 72 ? -3.541 14.887 3.708 1.00 93.31 72 GLU A O 1
ATOM 599 N N . ASN A 1 73 ? -2.672 12.836 4.003 1.00 93.56 73 ASN A N 1
ATOM 600 C CA . ASN A 1 73 ? -2.318 12.626 2.598 1.00 93.56 73 ASN A CA 1
ATOM 601 C C . ASN A 1 73 ? -3.460 12.013 1.764 1.00 93.56 73 ASN A C 1
ATOM 603 O O . ASN A 1 73 ? -3.283 11.764 0.572 1.00 93.56 73 ASN A O 1
ATOM 607 N N . GLY A 1 74 ? -4.627 11.744 2.364 1.00 95.62 74 GLY A N 1
ATOM 608 C CA . GLY A 1 74 ? -5.788 11.180 1.673 1.00 95.62 74 GLY A CA 1
ATOM 609 C C . GLY A 1 74 ? -5.541 9.798 1.056 1.00 95.62 74 GLY A C 1
ATOM 610 O O . GLY A 1 74 ? -6.169 9.456 0.047 1.00 95.62 74 GLY A O 1
ATOM 611 N N . LEU A 1 75 ? -4.628 9.000 1.627 1.00 96.69 75 LEU A N 1
ATOM 612 C CA . LEU A 1 75 ? -4.136 7.776 0.982 1.00 96.69 75 LEU A CA 1
ATOM 613 C C . LEU A 1 75 ? -5.234 6.726 0.819 1.00 96.69 75 LEU A C 1
ATOM 615 O O . LEU A 1 75 ? -5.296 6.082 -0.222 1.00 96.69 75 LEU A O 1
ATOM 619 N N . VAL A 1 76 ? -6.148 6.586 1.788 1.00 96.62 76 VAL A N 1
ATOM 620 C CA . VAL A 1 76 ? -7.260 5.621 1.687 1.00 96.62 76 VAL A CA 1
ATOM 621 C C . VAL A 1 76 ? -8.171 5.955 0.509 1.00 96.62 76 VAL A C 1
ATOM 623 O O . VAL A 1 76 ? -8.530 5.071 -0.266 1.00 96.62 76 VAL A O 1
ATOM 626 N N . GLN A 1 77 ? -8.509 7.233 0.317 1.00 96.94 77 GLN A N 1
ATOM 627 C CA . GLN A 1 77 ? -9.357 7.641 -0.801 1.00 96.94 77 GLN A CA 1
ATOM 628 C C . GLN A 1 77 ? -8.639 7.453 -2.142 1.00 96.94 77 GLN A C 1
ATOM 630 O O . GLN A 1 77 ? -9.244 6.969 -3.099 1.00 96.94 77 GLN A O 1
ATOM 635 N N . ALA A 1 78 ? -7.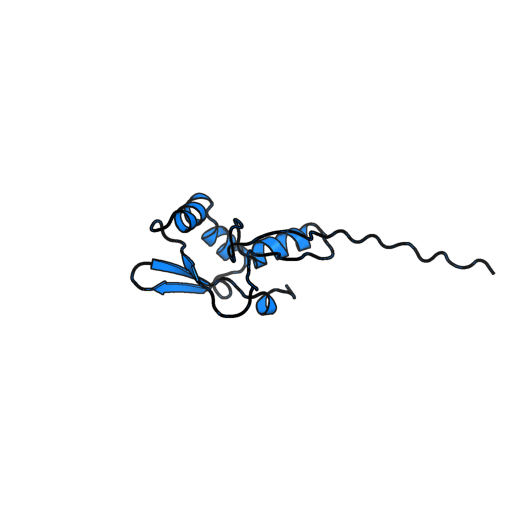346 7.785 -2.222 1.00 96.69 78 ALA A N 1
ATOM 636 C CA . ALA A 1 78 ? -6.539 7.526 -3.412 1.00 96.69 78 ALA A CA 1
ATOM 637 C C . ALA A 1 78 ? -6.450 6.021 -3.724 1.00 96.69 78 ALA A C 1
ATOM 639 O O . ALA A 1 78 ? -6.562 5.616 -4.885 1.00 96.69 78 ALA A O 1
ATOM 640 N N . TYR A 1 79 ? -6.308 5.193 -2.689 1.00 97.56 79 TYR A N 1
ATOM 641 C CA . TYR A 1 79 ? -6.245 3.743 -2.791 1.00 97.56 79 TYR A CA 1
ATOM 642 C C . TYR A 1 79 ? -7.578 3.151 -3.280 1.00 97.56 79 TYR A C 1
ATOM 644 O O . TYR A 1 79 ? -7.597 2.402 -4.261 1.00 97.56 79 TYR A O 1
ATOM 652 N N . LEU A 1 80 ? -8.703 3.595 -2.708 1.00 97.38 80 LEU A N 1
ATOM 653 C CA . LEU A 1 80 ? -10.060 3.260 -3.158 1.00 97.38 80 LEU A CA 1
ATOM 654 C C . LEU A 1 80 ? -10.313 3.669 -4.611 1.00 97.38 80 LEU A C 1
ATOM 656 O O . LEU A 1 80 ? -10.874 2.888 -5.376 1.00 97.38 80 LEU A O 1
ATOM 660 N N . ASN A 1 81 ? -9.883 4.865 -5.013 1.00 97.12 81 ASN A N 1
ATOM 661 C CA . ASN A 1 81 ? -10.051 5.341 -6.386 1.00 97.12 81 ASN A CA 1
ATOM 662 C C . ASN A 1 81 ? -9.255 4.498 -7.390 1.00 97.12 81 ASN A C 1
ATOM 664 O O . ASN A 1 81 ? -9.681 4.330 -8.531 1.00 97.12 81 ASN A O 1
ATOM 668 N N . ARG A 1 82 ? -8.088 3.987 -6.982 1.00 96.06 82 ARG A N 1
ATOM 669 C CA . ARG A 1 82 ? -7.178 3.241 -7.858 1.00 96.06 82 ARG A CA 1
ATOM 670 C C . ARG A 1 82 ? -7.542 1.764 -7.985 1.00 96.06 82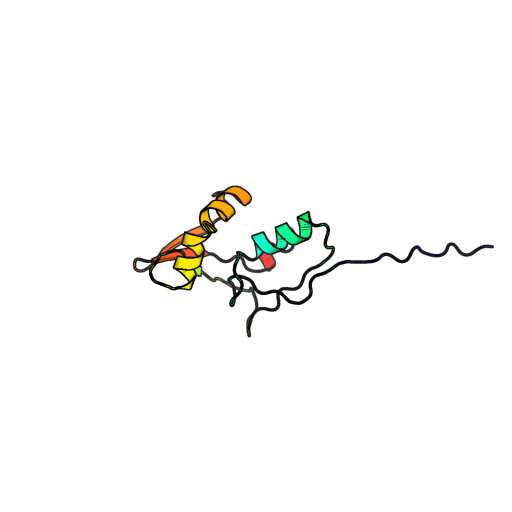 ARG A C 1
ATOM 672 O O . ARG A 1 82 ? -7.389 1.214 -9.071 1.00 96.06 82 ARG A O 1
ATOM 679 N N . PHE A 1 83 ? -7.989 1.136 -6.901 1.00 96.44 83 PHE A N 1
ATOM 680 C CA . PHE A 1 83 ? -8.209 -0.313 -6.850 1.00 96.44 83 PHE A CA 1
ATOM 681 C C . PHE A 1 83 ? -9.670 -0.728 -6.644 1.00 96.44 83 PHE A C 1
ATOM 683 O O . PHE A 1 83 ? -10.018 -1.879 -6.892 1.00 96.44 83 PHE A O 1
ATOM 690 N N . GLY A 1 84 ? -10.543 0.199 -6.253 1.00 97.06 84 GLY A N 1
ATOM 691 C CA . GLY A 1 84 ? -11.961 -0.068 -6.047 1.00 97.06 84 GLY A CA 1
ATOM 692 C C . GLY A 1 84 ? -12.278 -0.736 -4.707 1.00 97.06 84 GLY A C 1
ATOM 693 O O . GLY A 1 84 ? -11.416 -1.263 -4.004 1.00 97.06 84 GLY A O 1
ATOM 694 N N . LYS A 1 85 ? -13.565 -0.709 -4.349 1.00 95.69 85 LYS A N 1
ATOM 695 C CA . LYS A 1 85 ? -14.073 -1.202 -3.057 1.00 95.69 85 LYS A CA 1
ATOM 696 C C . LYS A 1 85 ? -13.975 -2.721 -2.899 1.00 95.69 85 LYS A C 1
ATOM 698 O O . LYS A 1 85 ? -13.857 -3.195 -1.780 1.00 95.69 85 LYS A O 1
ATOM 703 N N . ASP A 1 86 ? -13.984 -3.466 -4.002 1.00 96.00 86 ASP A N 1
ATOM 704 C CA . ASP A 1 86 ? -13.845 -4.929 -3.967 1.00 96.00 86 ASP A CA 1
ATOM 705 C C . ASP A 1 86 ? -12.409 -5.355 -3.624 1.00 96.00 86 ASP A C 1
ATOM 707 O O . ASP A 1 86 ? -12.172 -6.444 -3.099 1.00 96.00 86 ASP A O 1
ATOM 711 N N . TRP A 1 87 ? -11.437 -4.478 -3.901 1.00 96.62 87 TRP A N 1
ATOM 712 C CA . TRP A 1 87 ? -10.036 -4.700 -3.572 1.00 96.62 87 TRP A CA 1
ATOM 713 C C . TRP A 1 87 ? -9.662 -4.145 -2.198 1.00 96.62 87 TRP A C 1
ATOM 715 O O . TRP A 1 87 ? -8.955 -4.808 -1.443 1.00 96.62 87 TRP A O 1
ATOM 725 N N . VAL A 1 88 ? -10.091 -2.935 -1.846 1.00 97.75 88 VAL A N 1
ATOM 726 C CA . VAL A 1 88 ? -9.691 -2.314 -0.576 1.00 97.75 88 VAL A CA 1
ATOM 727 C C . VAL A 1 88 ? -10.504 -2.903 0.576 1.00 97.75 88 VAL A C 1
ATOM 729 O O . VAL A 1 88 ? -11.715 -2.717 0.652 1.00 97.75 88 VAL A O 1
ATOM 732 N N . GLN A 1 89 ? -9.831 -3.594 1.499 1.00 97.94 89 GLN A N 1
ATOM 733 C CA . GLN A 1 89 ? -10.465 -4.173 2.685 1.00 97.94 89 GLN A CA 1
ATOM 734 C C . GLN A 1 89 ? -10.264 -3.254 3.886 1.00 97.94 89 GLN A C 1
ATOM 736 O O . GLN A 1 89 ? -9.134 -3.043 4.324 1.00 97.94 89 GLN A O 1
ATOM 741 N N . ILE A 1 90 ? -11.373 -2.734 4.410 1.00 96.81 90 ILE A N 1
ATOM 742 C CA . ILE A 1 90 ? -11.424 -1.883 5.601 1.00 96.81 90 ILE A CA 1
ATOM 743 C C . ILE A 1 90 ? -12.161 -2.651 6.694 1.00 96.81 90 ILE A C 1
ATOM 745 O O . ILE A 1 90 ? -13.184 -3.283 6.419 1.00 96.81 90 ILE A O 1
ATOM 749 N N . ARG A 1 91 ? -11.657 -2.598 7.927 1.00 96.75 91 ARG A N 1
ATOM 750 C CA . ARG A 1 91 ? -12.353 -3.132 9.100 1.00 96.75 91 ARG A CA 1
ATOM 751 C C . ARG A 1 91 ? -12.404 -2.108 10.221 1.00 96.75 91 ARG A C 1
ATOM 753 O O . ARG A 1 91 ? -11.555 -1.225 10.307 1.00 96.75 91 ARG A O 1
ATOM 760 N N . HIS A 1 92 ? -13.370 -2.304 11.109 1.00 96.00 92 HIS A N 1
ATOM 761 C CA . HIS A 1 92 ? -13.404 -1.649 12.405 1.00 96.00 92 HIS A CA 1
ATOM 762 C C . HIS A 1 92 ? -13.034 -2.671 13.483 1.00 96.00 92 HIS A C 1
ATOM 764 O O . HIS A 1 92 ? -13.678 -3.718 13.574 1.00 96.00 92 HIS A O 1
ATOM 770 N N . ASN A 1 93 ? -11.997 -2.395 14.271 1.00 91.50 93 ASN A N 1
ATOM 771 C CA . ASN A 1 93 ? -11.507 -3.288 15.319 1.00 91.50 93 ASN A CA 1
ATOM 772 C C . ASN A 1 93 ? -11.192 -2.486 16.586 1.00 91.50 93 ASN A C 1
ATOM 774 O O . ASN A 1 93 ? -10.404 -1.552 16.532 1.00 91.50 93 ASN A O 1
ATOM 778 N N . GLU A 1 94 ? -11.817 -2.829 17.715 1.00 89.25 94 GLU A N 1
ATOM 779 C CA . GLU A 1 94 ? -11.590 -2.171 19.018 1.00 89.25 94 GLU A CA 1
ATOM 780 C C . GLU A 1 94 ? -11.645 -0.625 18.980 1.00 89.25 94 GLU A C 1
ATOM 782 O O . GLU A 1 94 ? -10.877 0.061 19.652 1.00 89.25 94 GLU A O 1
ATOM 787 N N . GLY A 1 95 ? -12.552 -0.050 18.182 1.00 87.62 95 GLY A N 1
ATOM 788 C CA . GLY A 1 95 ? -12.675 1.406 18.043 1.00 87.62 95 GLY A CA 1
ATOM 789 C C . GLY A 1 95 ? -11.731 2.038 17.015 1.00 87.62 95 GLY A C 1
ATOM 790 O O . GLY A 1 95 ? -11.799 3.249 16.815 1.00 87.62 95 GLY A O 1
ATOM 791 N N . ARG A 1 96 ? -10.884 1.244 16.351 1.00 90.44 96 ARG A N 1
ATOM 792 C CA . ARG A 1 96 ? -9.947 1.678 15.306 1.00 90.44 96 ARG A CA 1
ATOM 793 C C . ARG A 1 96 ? -10.448 1.328 13.919 1.00 90.44 96 ARG A C 1
ATOM 795 O O . ARG A 1 96 ? -11.109 0.305 13.732 1.00 90.44 96 ARG A O 1
ATOM 802 N N . GLU A 1 97 ? -10.118 2.168 12.948 1.00 95.19 97 GLU A N 1
ATOM 803 C CA . GLU A 1 97 ? -10.341 1.873 11.535 1.00 95.19 97 GLU A CA 1
ATOM 804 C C . GLU A 1 97 ? -9.016 1.447 10.910 1.00 95.19 97 GLU A C 1
ATOM 806 O O . GLU A 1 97 ? -8.001 2.130 11.040 1.00 95.19 97 GLU A O 1
ATOM 811 N N . GLU A 1 98 ? -9.015 0.296 10.244 1.00 97.25 98 GLU A N 1
ATOM 812 C CA . GLU A 1 98 ? -7.801 -0.286 9.687 1.00 97.25 98 GLU A CA 1
ATOM 813 C C . GLU A 1 98 ? -8.014 -0.723 8.240 1.00 97.25 98 GLU A C 1
ATOM 815 O O . GLU A 1 98 ? -9.057 -1.279 7.885 1.00 97.25 98 GLU A O 1
ATOM 820 N N . VAL A 1 99 ? -6.985 -0.538 7.416 1.00 98.00 99 VAL A N 1
ATOM 821 C CA . VAL A 1 99 ? -6.921 -1.067 6.050 1.00 98.00 99 VAL A CA 1
ATOM 822 C C . VAL A 1 99 ? -5.997 -2.273 6.031 1.00 98.00 99 VAL A C 1
ATOM 824 O O . VAL A 1 99 ? -4.897 -2.239 6.584 1.00 98.00 99 VAL A O 1
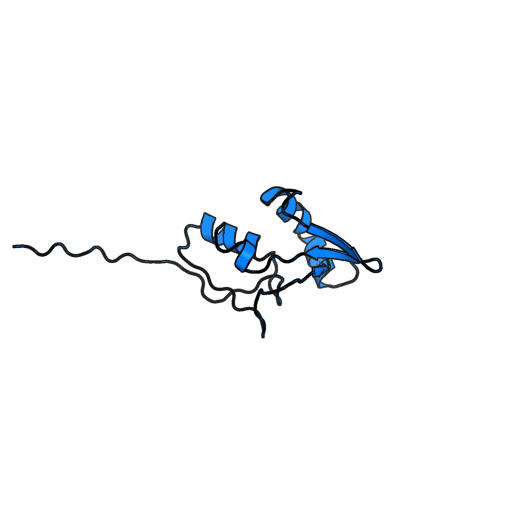ATOM 827 N N . ARG A 1 100 ? -6.415 -3.355 5.375 1.00 98.06 100 ARG A N 1
ATOM 828 C CA . ARG A 1 100 ? -5.551 -4.523 5.194 1.00 98.06 100 ARG A CA 1
ATOM 829 C C . ARG A 1 100 ? -4.420 -4.192 4.227 1.00 98.06 100 ARG A C 1
ATOM 831 O O . ARG A 1 100 ? -4.668 -3.771 3.099 1.00 98.06 100 ARG A O 1
ATOM 838 N N . LEU A 1 101 ? -3.188 -4.478 4.630 1.00 98.12 101 LEU A N 1
ATOM 839 C CA . LEU A 1 101 ? -2.048 -4.441 3.722 1.00 98.12 101 LEU A CA 1
ATOM 840 C C . LEU A 1 101 ? -1.989 -5.750 2.938 1.00 98.12 101 LEU A C 1
ATOM 842 O O . LEU A 1 101 ? -1.983 -6.838 3.521 1.00 98.12 101 LEU A O 1
ATOM 846 N N . ARG A 1 102 ? -1.960 -5.661 1.605 1.00 97.69 102 ARG A N 1
ATOM 847 C CA . ARG A 1 102 ? -1.891 -6.854 0.759 1.00 97.69 102 ARG A CA 1
ATOM 848 C C . ARG A 1 102 ? -0.500 -7.493 0.879 1.00 97.69 102 ARG A C 1
ATOM 850 O O . ARG A 1 102 ? 0.504 -6.783 0.783 1.00 97.69 102 ARG A O 1
ATOM 857 N N . PRO A 1 103 ? -0.408 -8.818 1.080 1.00 97.75 103 PRO A N 1
ATOM 858 C CA . PRO A 1 103 ? 0.860 -9.529 0.991 1.00 97.75 103 PRO A CA 1
ATOM 859 C C . PRO A 1 103 ? 1.337 -9.600 -0.465 1.00 97.75 103 PRO A C 1
ATOM 861 O O . PRO A 1 103 ? 0.528 -9.632 -1.396 1.00 97.75 103 PRO A O 1
ATOM 864 N N . LEU A 1 104 ? 2.653 -9.705 -0.673 1.00 97.81 104 LEU A N 1
ATOM 865 C CA . LEU A 1 104 ? 3.291 -9.693 -2.000 1.00 97.81 104 LEU A CA 1
ATOM 866 C C . LEU A 1 104 ? 2.678 -10.709 -2.971 1.00 97.81 104 LEU A C 1
ATOM 868 O O . LEU A 1 104 ? 2.544 -10.447 -4.168 1.00 97.81 104 LEU A O 1
ATOM 872 N N . GLY A 1 105 ? 2.287 -11.878 -2.457 1.00 97.12 105 GLY A N 1
ATOM 873 C CA . GLY A 1 105 ? 1.674 -12.944 -3.249 1.00 97.12 105 GLY A CA 1
ATOM 874 C C . GLY A 1 105 ? 0.386 -12.530 -3.966 1.00 97.12 105 GLY A C 1
ATOM 875 O O . GLY A 1 105 ? 0.093 -13.090 -5.019 1.00 97.12 105 GLY A O 1
ATOM 876 N N . GLU A 1 106 ? -0.340 -11.541 -3.441 1.00 96.94 106 GLU A N 1
ATOM 877 C CA . GLU A 1 106 ? -1.631 -11.097 -3.976 1.00 96.94 106 GLU A CA 1
ATOM 878 C C . GLU A 1 106 ? -1.494 -10.037 -5.076 1.00 96.94 106 GLU A C 1
ATOM 880 O O . GLU A 1 106 ? -2.401 -9.903 -5.894 1.00 96.94 106 GLU A O 1
ATOM 885 N N . TYR A 1 107 ? -0.372 -9.310 -5.142 1.00 95.75 107 TYR A N 1
ATOM 886 C CA . TYR A 1 107 ? -0.235 -8.171 -6.056 1.00 95.75 107 TYR A CA 1
ATOM 887 C C . TYR A 1 107 ? 0.986 -8.221 -6.989 1.00 95.75 107 TYR A C 1
ATOM 889 O O . TYR A 1 107 ? 1.075 -7.432 -7.929 1.00 95.75 107 TYR A O 1
ATOM 897 N N . ARG A 1 108 ? 1.916 -9.171 -6.810 1.00 93.88 108 ARG A N 1
ATOM 898 C CA . ARG A 1 108 ? 3.126 -9.316 -7.653 1.00 93.88 108 ARG A CA 1
ATOM 899 C C . ARG A 1 108 ? 2.870 -9.528 -9.156 1.00 93.88 108 ARG A C 1
ATOM 901 O O . ARG A 1 108 ? 3.817 -9.491 -9.937 1.00 93.88 108 ARG A O 1
ATOM 908 N N . CYS A 1 109 ? 1.625 -9.800 -9.552 1.00 89.06 109 CYS A N 1
ATOM 909 C CA . CYS A 1 109 ? 1.210 -10.025 -10.940 1.00 89.06 109 CYS A CA 1
ATOM 910 C C . CYS A 1 109 ? 0.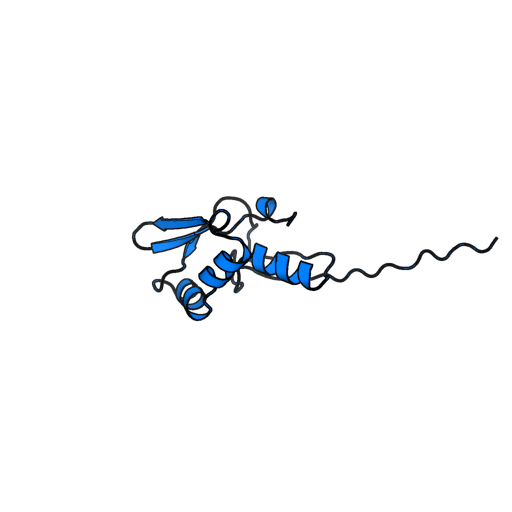287 -8.927 -11.503 1.00 89.06 109 CYS A C 1
ATOM 912 O O . CYS A 1 109 ? -0.215 -9.099 -12.614 1.00 89.06 109 CYS A O 1
ATOM 914 N N . LEU A 1 110 ? 0.044 -7.842 -10.753 1.00 82.81 110 LEU A N 1
ATOM 915 C CA . LEU A 1 110 ? -0.746 -6.695 -11.222 1.00 82.81 110 LEU A CA 1
ATOM 916 C C . LEU A 1 110 ? -0.096 -5.981 -12.402 1.00 82.81 110 LEU A C 1
ATOM 918 O O . LEU A 1 110 ? 1.142 -6.058 -12.585 1.00 82.81 110 LEU A O 1
#